Protein AF-A0A4V0XKG5-F1 (afdb_monomer_lite)

Secondary structure (DSSP, 8-state):
----HHHHHT--HHHHHHHHHHHHHHHHHHHHHHHHHHHHHHHHTT----HHHHHHHHHTT--HHHHHHHHHHHHTTT----HHHHHHHHHTT--HHHHHHHHHHHHHTT----HHHHHHHHHTT--HHHHHHHHHHHHHTTTSS--HHHHHHHHS--

Sequence (158 aa):
MSVNVMTLAQINPVEIFAYPIVAWFLLTAGFVAMVGPAWLAARKYNLPVGVSSIVGMRLRKVDAKKVIETTGQLAAMEVPSTVREIETFALAGGNLRALVEGMTEARNRKISLQLADAVTLALAGRDIATEVRAFAQRNAGKATRMSVGDVLERSESV

pLDDT: mean 83.56, std 12.37, range [50.81, 95.75]

Radius of gyration: 27.94 Å; chains: 1; bounding box: 57×23×102 Å

Structure (mmCIF, N/CA/C/O backbone):
data_AF-A0A4V0XKG5-F1
#
_entry.id   AF-A0A4V0XKG5-F1
#
loop_
_atom_site.group_PDB
_atom_site.id
_atom_site.type_symbol
_atom_site.label_atom_id
_atom_site.label_alt_id
_atom_site.label_comp_id
_atom_site.label_asym_id
_atom_site.label_entity_id
_atom_site.label_seq_id
_atom_site.pdbx_PDB_ins_code
_atom_site.Cartn_x
_atom_site.Cartn_y
_atom_site.Cartn_z
_atom_site.occupancy
_atom_site.B_iso_or_equiv
_atom_site.auth_seq_id
_atom_site.auth_comp_id
_atom_site.auth_asym_id
_atom_site.auth_atom_id
_atom_site.pdbx_PDB_model_num
ATOM 1 N N . MET A 1 1 ? 3.236 4.200 -49.323 1.00 51.34 1 MET A N 1
ATOM 2 C CA . MET A 1 1 ? 4.336 5.164 -49.108 1.00 5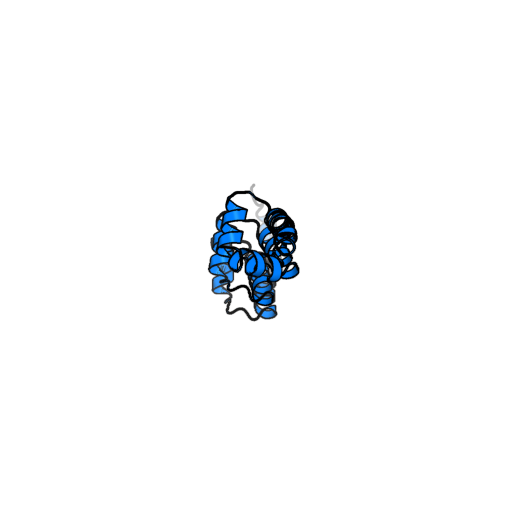1.34 1 MET A CA 1
ATOM 3 C C . MET A 1 1 ? 5.584 4.603 -49.771 1.00 51.34 1 MET A C 1
ATOM 5 O O . MET A 1 1 ? 6.203 3.709 -49.213 1.00 51.34 1 MET A O 1
ATOM 9 N N . SER A 1 2 ? 5.897 5.035 -50.992 1.00 51.69 2 SER A N 1
ATOM 10 C CA . SER A 1 2 ? 7.152 4.687 -51.662 1.00 51.69 2 SER A CA 1
ATOM 11 C C . SER A 1 2 ? 8.278 5.487 -51.013 1.00 51.69 2 SER A C 1
ATOM 13 O O . SER A 1 2 ? 8.344 6.704 -51.172 1.00 51.69 2 SER A O 1
ATOM 15 N N . VAL A 1 3 ? 9.123 4.824 -50.226 1.00 67.94 3 VAL A N 1
ATOM 16 C CA . VAL A 1 3 ? 10.362 5.430 -49.725 1.00 67.94 3 VAL A CA 1
ATOM 17 C C . VAL A 1 3 ? 11.245 5.680 -50.947 1.00 67.94 3 VAL A C 1
ATOM 19 O O . VAL A 1 3 ? 11.602 4.736 -51.651 1.00 67.94 3 VAL A O 1
ATOM 22 N N . ASN A 1 4 ? 11.521 6.945 -51.267 1.00 64.69 4 ASN A N 1
ATOM 23 C CA . ASN A 1 4 ? 12.359 7.290 -52.412 1.00 64.69 4 ASN A CA 1
ATOM 24 C C . ASN A 1 4 ? 13.774 6.745 -52.170 1.00 64.69 4 ASN A C 1
ATOM 26 O O . ASN A 1 4 ? 14.361 6.954 -51.115 1.00 64.69 4 ASN A O 1
ATOM 30 N N . VAL A 1 5 ? 14.366 6.076 -53.157 1.00 63.22 5 VAL A N 1
ATOM 31 C CA . VAL A 1 5 ? 15.733 5.527 -53.050 1.00 63.22 5 VAL A CA 1
ATOM 32 C C . VAL A 1 5 ? 16.794 6.594 -52.726 1.00 63.22 5 VAL A C 1
ATOM 34 O O . VAL A 1 5 ? 17.793 6.289 -52.083 1.00 63.22 5 VAL A O 1
ATOM 37 N N . MET A 1 6 ? 16.540 7.865 -53.059 1.00 57.66 6 MET A N 1
ATOM 38 C CA . MET A 1 6 ? 17.374 9.002 -52.641 1.00 57.66 6 MET A CA 1
ATOM 39 C C . MET A 1 6 ? 17.383 9.241 -51.122 1.00 57.66 6 MET A C 1
ATOM 41 O O . MET A 1 6 ? 18.399 9.681 -50.597 1.00 57.66 6 MET A O 1
ATOM 45 N N . THR A 1 7 ? 16.306 8.919 -50.392 1.00 63.00 7 THR A N 1
ATOM 46 C CA . THR A 1 7 ? 16.271 9.072 -48.924 1.00 63.00 7 THR A CA 1
ATOM 47 C C . THR A 1 7 ? 17.115 8.013 -48.218 1.00 63.00 7 THR A C 1
ATOM 49 O O . THR A 1 7 ? 17.632 8.287 -47.144 1.00 63.00 7 THR A O 1
ATOM 52 N N . LEU A 1 8 ? 17.309 6.837 -48.829 1.00 56.84 8 LEU A N 1
ATOM 53 C CA . LEU A 1 8 ? 18.201 5.791 -48.311 1.00 56.84 8 LEU A CA 1
ATOM 54 C C . LEU A 1 8 ? 19.684 6.131 -48.536 1.00 56.84 8 LEU A C 1
ATOM 56 O O . LEU A 1 8 ? 20.520 5.788 -47.706 1.00 56.84 8 LEU A O 1
ATOM 60 N N . ALA A 1 9 ? 20.007 6.840 -49.623 1.00 61.69 9 ALA A N 1
ATOM 61 C CA . ALA A 1 9 ? 21.375 7.248 -49.957 1.00 61.69 9 ALA A CA 1
ATOM 62 C C . ALA A 1 9 ? 21.915 8.401 -49.086 1.00 61.69 9 ALA A C 1
ATOM 64 O O . ALA A 1 9 ? 23.119 8.636 -49.062 1.00 61.69 9 ALA A O 1
ATOM 65 N N . GLN A 1 10 ? 21.035 9.114 -48.375 1.00 67.19 10 GLN A N 1
ATOM 66 C CA . GLN A 1 10 ? 21.383 10.266 -47.537 1.00 67.19 10 GLN A CA 1
ATOM 67 C C . GLN A 1 10 ? 21.391 9.948 -46.028 1.00 67.19 10 GLN A C 1
ATOM 69 O O . GLN A 1 10 ? 21.552 10.852 -45.209 1.00 67.19 10 GLN A O 1
ATOM 74 N N . ILE A 1 11 ? 21.200 8.678 -45.644 1.00 69.81 11 ILE A N 1
ATOM 75 C CA . ILE A 1 11 ? 21.261 8.251 -44.241 1.00 69.81 11 ILE A CA 1
ATOM 76 C C . ILE A 1 11 ? 22.728 8.238 -43.815 1.00 69.81 11 ILE A C 1
ATOM 78 O O . ILE A 1 11 ? 23.510 7.393 -44.251 1.00 69.81 11 ILE A O 1
ATOM 82 N N . ASN A 1 12 ? 23.106 9.181 -42.951 1.00 74.56 12 ASN A N 1
ATOM 83 C CA . ASN A 1 12 ? 24.443 9.210 -42.372 1.00 74.56 12 ASN A CA 1
ATOM 84 C C . ASN A 1 12 ? 24.705 7.894 -41.614 1.00 74.56 12 ASN A C 1
ATOM 86 O O . ASN A 1 12 ? 23.828 7.443 -40.874 1.00 74.56 12 ASN A O 1
ATOM 90 N N . PRO A 1 13 ? 25.910 7.299 -41.707 1.00 77.19 13 PRO A N 1
ATOM 91 C CA . PRO A 1 13 ? 26.228 6.049 -41.011 1.00 77.19 13 PRO A CA 1
ATOM 92 C C . PRO A 1 13 ? 26.026 6.146 -39.490 1.00 77.19 13 PRO A C 1
ATOM 94 O O . PRO A 1 13 ? 25.740 5.144 -38.845 1.00 77.19 13 PRO A O 1
ATOM 97 N N . VAL A 1 14 ? 26.097 7.355 -38.923 1.00 76.44 14 VAL A N 1
ATOM 98 C CA . VAL A 1 14 ? 25.809 7.635 -37.507 1.00 76.44 14 VAL A CA 1
ATOM 99 C C . VAL A 1 14 ? 24.343 7.371 -37.140 1.00 76.44 14 VAL A C 1
ATOM 101 O O . VAL A 1 14 ? 24.091 6.820 -36.074 1.00 76.44 14 VAL A O 1
ATOM 104 N N . GLU A 1 15 ? 23.379 7.688 -38.009 1.00 77.12 15 GLU A N 1
ATOM 105 C CA . GLU A 1 15 ? 21.940 7.523 -37.729 1.00 77.12 15 GLU A CA 1
ATOM 106 C C . GLU A 1 15 ? 21.557 6.044 -37.573 1.00 77.12 15 GLU A C 1
ATOM 108 O O . GLU A 1 15 ? 20.750 5.683 -36.717 1.00 77.12 15 GLU A O 1
ATOM 113 N N . ILE A 1 16 ? 22.209 5.163 -38.342 1.00 79.62 16 ILE A N 1
ATOM 114 C CA . ILE A 1 16 ? 21.995 3.708 -38.296 1.00 79.62 16 ILE A CA 1
ATOM 115 C C . ILE A 1 16 ? 22.338 3.145 -36.909 1.00 79.62 16 ILE A C 1
ATOM 117 O O . ILE A 1 16 ? 21.654 2.243 -36.428 1.00 79.62 16 ILE A O 1
ATOM 121 N N . PHE A 1 17 ? 23.359 3.695 -36.243 1.00 83.69 17 PHE A N 1
ATOM 122 C CA . PHE A 1 17 ? 23.740 3.299 -34.885 1.00 83.69 17 PHE A CA 1
ATOM 123 C C . PHE A 1 17 ? 23.024 4.120 -33.804 1.00 83.69 17 PHE A C 1
ATOM 125 O O . PHE A 1 17 ? 22.718 3.587 -32.739 1.00 83.69 17 PHE A O 1
ATOM 132 N N . ALA A 1 18 ? 22.707 5.390 -34.062 1.00 87.00 18 ALA A N 1
ATOM 133 C CA . ALA A 1 18 ? 22.079 6.274 -33.085 1.00 87.00 18 ALA A CA 1
ATOM 134 C C . ALA A 1 18 ? 20.650 5.835 -32.729 1.00 87.00 18 ALA A C 1
ATOM 136 O O . ALA A 1 18 ? 20.328 5.722 -31.546 1.00 87.00 18 ALA A O 1
ATOM 137 N N . TYR A 1 19 ? 19.804 5.518 -33.715 1.00 87.75 19 TYR A N 1
ATOM 138 C CA . TYR A 1 19 ? 18.420 5.101 -33.458 1.00 87.75 19 TYR A CA 1
ATOM 139 C C . TYR A 1 19 ? 18.277 3.855 -32.566 1.00 87.75 19 TYR A C 1
ATOM 141 O O . TYR A 1 19 ? 17.507 3.923 -31.604 1.00 87.75 19 TYR A O 1
ATOM 149 N N . PRO A 1 20 ? 18.985 2.731 -32.799 1.00 90.12 20 PRO A N 1
ATOM 150 C CA . PRO A 1 20 ? 18.875 1.566 -31.924 1.00 90.12 20 PRO A CA 1
ATOM 151 C C . PRO A 1 20 ? 19.437 1.833 -30.524 1.00 90.12 20 PRO A C 1
ATOM 153 O O . PRO A 1 20 ? 18.871 1.337 -29.552 1.00 90.12 20 PRO A O 1
ATOM 156 N N . ILE A 1 21 ? 20.491 2.647 -30.392 1.00 92.75 21 ILE A N 1
ATOM 157 C CA . ILE A 1 21 ? 21.041 3.039 -29.084 1.00 92.75 21 ILE A CA 1
ATOM 158 C C . ILE A 1 21 ? 20.020 3.870 -28.300 1.00 92.75 21 ILE A C 1
ATOM 160 O O . ILE A 1 21 ? 19.765 3.590 -27.129 1.00 92.75 21 ILE A O 1
ATOM 164 N N . VAL A 1 22 ? 19.393 4.854 -28.947 1.00 92.25 22 VAL A N 1
ATOM 165 C CA . VAL A 1 22 ? 18.347 5.681 -28.329 1.00 92.25 22 VAL A CA 1
ATOM 166 C C . VAL A 1 22 ? 17.126 4.832 -27.975 1.00 92.25 22 VAL A C 1
ATOM 168 O O . VAL A 1 22 ? 16.613 4.942 -26.864 1.00 92.25 22 VAL A O 1
ATOM 171 N N . ALA A 1 23 ? 16.685 3.938 -28.864 1.00 90.19 23 ALA A N 1
ATOM 172 C CA . ALA A 1 23 ? 15.578 3.026 -28.586 1.00 90.19 23 ALA A CA 1
ATOM 173 C C . ALA A 1 23 ? 15.885 2.106 -27.393 1.00 90.19 23 ALA A C 1
ATOM 175 O O . ALA A 1 23 ? 15.051 1.949 -26.502 1.00 90.19 23 ALA A O 1
ATOM 176 N N . TRP A 1 24 ? 17.095 1.548 -27.324 1.00 93.81 24 TRP A N 1
ATOM 177 C CA . TRP A 1 24 ? 17.541 0.729 -26.199 1.00 93.81 24 TRP A CA 1
ATOM 178 C C . TRP A 1 24 ? 17.585 1.525 -24.887 1.00 93.81 24 TRP A C 1
ATOM 180 O O . TRP A 1 24 ? 17.100 1.055 -23.855 1.00 93.81 24 TRP A O 1
ATOM 190 N N . PHE A 1 25 ? 18.091 2.758 -24.922 1.00 94.12 25 PHE A N 1
ATOM 191 C CA . PHE A 1 25 ? 18.099 3.645 -23.761 1.00 94.12 25 PHE A CA 1
ATOM 192 C C . PHE A 1 25 ? 16.677 3.985 -23.286 1.00 94.12 25 PHE A C 1
ATOM 194 O O . PHE A 1 25 ? 16.390 3.924 -22.094 1.00 94.12 25 PHE A O 1
ATOM 201 N N . LEU A 1 26 ? 15.750 4.270 -24.203 1.00 90.62 26 LEU A N 1
ATOM 202 C CA . LEU A 1 26 ? 14.350 4.535 -23.861 1.00 90.62 26 LEU A CA 1
ATOM 203 C C . LEU A 1 26 ? 13.652 3.304 -23.267 1.00 90.62 26 LEU A C 1
ATOM 205 O O . LEU A 1 26 ? 12.919 3.428 -22.285 1.00 90.62 26 LEU A O 1
ATOM 209 N N . LEU A 1 27 ? 13.903 2.112 -23.816 1.00 89.00 27 LEU A N 1
ATOM 210 C CA . LEU A 1 27 ? 13.354 0.859 -23.292 1.00 89.00 27 LEU A CA 1
ATOM 211 C C . LEU A 1 27 ? 13.872 0.559 -21.881 1.00 89.00 27 LEU A C 1
ATOM 213 O O . LEU A 1 27 ? 13.089 0.232 -20.986 1.00 89.00 27 LEU A O 1
ATOM 217 N N . THR A 1 28 ? 15.179 0.704 -21.661 1.00 87.06 28 THR A N 1
ATOM 218 C CA . THR A 1 28 ? 15.795 0.490 -20.344 1.00 87.06 28 THR A CA 1
ATOM 219 C C . THR A 1 28 ? 15.341 1.537 -19.329 1.00 87.06 28 THR A C 1
ATOM 221 O O . THR A 1 28 ? 14.968 1.172 -18.215 1.00 87.06 28 THR A O 1
ATOM 224 N N . ALA A 1 29 ? 15.267 2.814 -19.710 1.00 86.88 29 ALA A N 1
ATOM 225 C CA . ALA A 1 29 ? 14.735 3.876 -18.859 1.00 86.88 29 ALA A CA 1
ATOM 226 C C . ALA A 1 29 ? 13.269 3.619 -18.471 1.00 86.88 29 ALA A C 1
ATOM 228 O O . ALA A 1 29 ? 12.912 3.749 -17.299 1.00 86.88 29 ALA A O 1
ATOM 229 N N . GLY A 1 30 ? 12.433 3.180 -19.419 1.00 84.75 30 GLY A N 1
ATOM 230 C CA . GLY A 1 30 ? 11.048 2.784 -19.155 1.00 84.75 30 GLY A CA 1
ATOM 231 C C . GLY A 1 30 ? 10.949 1.614 -18.174 1.00 84.75 30 GLY A C 1
ATOM 232 O O . GLY A 1 30 ? 10.165 1.659 -17.224 1.00 84.75 30 GLY A O 1
ATOM 233 N N . PHE A 1 31 ? 11.796 0.595 -18.338 1.00 83.50 31 PHE A N 1
ATOM 234 C CA . PHE A 1 31 ? 11.863 -0.542 -17.421 1.00 83.50 31 PHE A CA 1
ATOM 235 C C . PHE A 1 31 ? 12.298 -0.131 -16.003 1.00 83.50 31 PHE A C 1
ATOM 237 O O . PHE A 1 31 ? 11.676 -0.530 -15.014 1.00 83.50 31 PHE A O 1
ATOM 244 N N . VAL A 1 32 ? 13.323 0.717 -15.881 1.00 83.56 32 VAL A N 1
ATOM 245 C CA . VAL A 1 32 ? 13.801 1.226 -14.585 1.00 83.56 32 VAL A CA 1
ATOM 246 C C . VAL A 1 32 ? 12.743 2.100 -13.913 1.00 83.56 32 VAL A C 1
ATOM 248 O O . VAL A 1 32 ? 12.476 1.919 -12.726 1.00 83.56 32 VAL A O 1
ATOM 251 N N . ALA A 1 33 ? 12.082 2.993 -14.653 1.00 79.44 33 ALA A N 1
ATOM 252 C CA . ALA A 1 33 ? 10.984 3.805 -14.126 1.00 79.44 33 ALA A CA 1
ATOM 253 C C . ALA A 1 33 ? 9.804 2.941 -13.639 1.00 79.44 33 ALA A C 1
ATOM 255 O O . ALA A 1 33 ? 9.115 3.296 -12.683 1.00 79.44 33 ALA A O 1
ATOM 256 N N . MET A 1 34 ? 9.594 1.777 -14.258 1.00 76.25 34 MET A N 1
ATOM 257 C CA . MET A 1 34 ? 8.550 0.827 -13.886 1.00 76.25 34 MET A CA 1
ATOM 258 C C . MET A 1 34 ? 8.882 0.061 -12.592 1.00 76.25 34 MET A C 1
ATOM 260 O O . MET A 1 34 ? 8.017 -0.097 -11.729 1.00 76.25 34 MET A O 1
ATOM 264 N N . VAL A 1 35 ? 10.109 -0.430 -12.426 1.00 82.81 35 VAL A N 1
ATOM 265 C CA . VAL A 1 35 ? 10.477 -1.300 -11.287 1.00 82.81 35 VAL A CA 1
ATOM 266 C C . VAL A 1 35 ? 11.056 -0.513 -10.107 1.00 82.81 35 VAL A C 1
ATOM 268 O O . VAL A 1 35 ? 10.798 -0.851 -8.948 1.00 82.81 35 VAL A O 1
ATOM 271 N N . GLY A 1 36 ? 11.798 0.558 -10.385 1.00 84.06 36 GLY A N 1
ATOM 272 C CA . GLY A 1 36 ? 12.566 1.331 -9.408 1.00 84.06 36 GLY A CA 1
ATOM 273 C C . GLY A 1 36 ? 11.755 1.822 -8.204 1.00 84.06 36 GLY A C 1
ATOM 274 O O . GLY A 1 36 ? 12.162 1.551 -7.073 1.00 84.06 36 GLY A O 1
ATOM 275 N N . PRO A 1 37 ? 10.589 2.475 -8.388 1.00 85.75 37 PRO A N 1
ATOM 276 C CA . PRO A 1 37 ? 9.805 2.997 -7.267 1.00 85.75 37 PRO A CA 1
ATOM 277 C C . PRO A 1 37 ? 9.302 1.908 -6.310 1.00 85.75 37 PRO A C 1
ATOM 279 O O . PRO A 1 37 ? 9.341 2.090 -5.094 1.00 85.75 37 PRO A O 1
ATOM 282 N N . ALA A 1 38 ? 8.849 0.772 -6.849 1.00 84.38 38 ALA A N 1
ATOM 283 C CA . ALA A 1 38 ? 8.348 -0.350 -6.055 1.00 84.38 38 ALA A CA 1
ATOM 284 C C . ALA A 1 38 ? 9.482 -1.049 -5.290 1.00 84.38 38 ALA A C 1
ATOM 286 O O . ALA A 1 38 ? 9.333 -1.376 -4.114 1.00 84.38 38 ALA A O 1
ATOM 287 N N . TRP A 1 39 ? 10.641 -1.218 -5.931 1.00 86.31 39 TRP A N 1
ATOM 288 C CA . TRP A 1 39 ? 11.822 -1.798 -5.293 1.00 86.31 39 TRP A CA 1
ATOM 289 C C . TRP A 1 39 ? 12.365 -0.904 -4.172 1.00 86.31 39 TRP A C 1
ATOM 291 O O . TRP A 1 39 ? 12.679 -1.386 -3.083 1.00 86.31 39 TRP A O 1
ATOM 301 N N . LEU A 1 40 ? 12.392 0.414 -4.393 1.00 86.44 40 LEU A N 1
ATOM 302 C CA . LEU A 1 40 ? 12.795 1.370 -3.367 1.00 86.44 40 LEU A CA 1
ATOM 303 C C . LEU A 1 40 ? 11.835 1.349 -2.168 1.00 86.44 40 LEU A C 1
ATOM 305 O O . LEU A 1 40 ? 12.289 1.392 -1.027 1.00 86.44 40 LEU A O 1
ATOM 309 N N . ALA A 1 41 ? 10.524 1.241 -2.405 1.00 86.69 41 ALA A N 1
ATOM 310 C CA . ALA A 1 41 ? 9.542 1.076 -1.334 1.00 86.69 41 ALA A CA 1
ATOM 311 C C . ALA A 1 41 ? 9.789 -0.212 -0.529 1.00 86.69 41 ALA A C 1
ATOM 313 O O . ALA A 1 41 ? 9.824 -0.160 0.699 1.00 86.69 41 ALA A O 1
ATOM 314 N N . ALA A 1 42 ? 10.056 -1.341 -1.194 1.00 87.62 42 ALA A N 1
ATOM 315 C CA . ALA A 1 42 ? 10.350 -2.606 -0.512 1.00 87.62 42 ALA A CA 1
ATOM 316 C C . ALA A 1 42 ? 11.587 -2.493 0.383 1.00 87.62 42 ALA A C 1
ATOM 318 O O . ALA A 1 42 ? 11.591 -2.988 1.511 1.00 87.62 42 ALA A O 1
ATOM 319 N N . ARG A 1 43 ? 12.616 -1.782 -0.095 1.00 88.56 43 ARG A N 1
ATOM 320 C CA . ARG A 1 43 ? 13.844 -1.553 0.665 1.00 88.56 43 ARG A CA 1
ATOM 321 C C . ARG A 1 43 ? 13.618 -0.683 1.900 1.00 88.56 43 ARG A C 1
ATOM 323 O O . ARG A 1 43 ? 14.194 -0.984 2.939 1.00 88.56 43 ARG A O 1
ATOM 330 N N . LYS A 1 44 ? 12.774 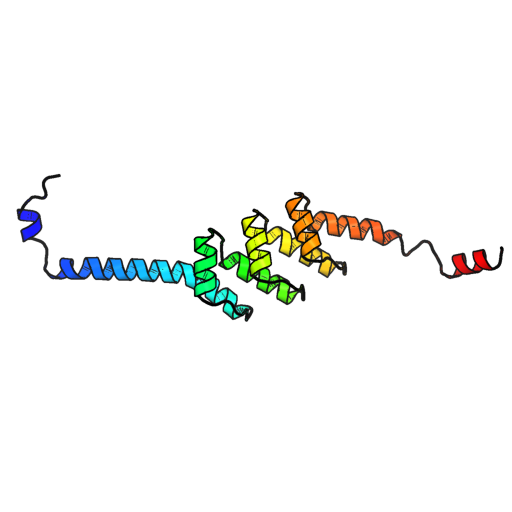0.353 1.811 1.00 88.69 44 LYS A N 1
ATOM 331 C CA . LYS A 1 44 ? 12.448 1.246 2.943 1.00 88.69 44 LYS A CA 1
ATOM 332 C C . LYS A 1 44 ? 11.827 0.503 4.121 1.00 88.69 44 LYS A C 1
ATOM 334 O O . LYS A 1 44 ? 12.170 0.774 5.263 1.00 88.69 44 LYS A O 1
ATOM 339 N N . TYR A 1 45 ? 10.925 -0.424 3.832 1.00 86.12 45 TYR A N 1
ATOM 340 C CA . TYR A 1 45 ? 10.196 -1.188 4.842 1.00 86.12 45 TYR A CA 1
ATOM 341 C C . TYR A 1 45 ? 10.828 -2.564 5.121 1.00 86.12 45 TYR A C 1
ATOM 343 O O . TYR A 1 45 ? 10.234 -3.384 5.813 1.00 86.12 45 TYR A O 1
ATOM 351 N N . ASN A 1 46 ? 12.020 -2.824 4.568 1.00 86.81 46 ASN A N 1
ATOM 352 C CA . ASN A 1 46 ? 12.767 -4.075 4.704 1.00 86.81 46 ASN A CA 1
ATOM 353 C C . ASN A 1 46 ? 11.928 -5.345 4.439 1.00 86.81 46 ASN A C 1
ATOM 355 O O . ASN A 1 46 ? 12.105 -6.362 5.109 1.00 86.81 46 ASN A O 1
ATOM 359 N N . LEU A 1 47 ? 11.005 -5.301 3.466 1.00 85.88 47 LEU A N 1
ATOM 360 C CA . LEU A 1 47 ? 10.221 -6.486 3.113 1.00 85.88 47 LEU A CA 1
ATOM 361 C C . LEU A 1 47 ? 11.048 -7.437 2.235 1.00 85.88 47 LEU A C 1
ATOM 363 O O . LEU A 1 47 ? 11.775 -6.974 1.350 1.00 85.88 47 LEU A O 1
ATOM 367 N N . PRO A 1 48 ? 10.878 -8.764 2.386 1.00 82.38 48 PRO A N 1
ATOM 368 C CA . PRO A 1 48 ? 11.544 -9.773 1.564 1.00 82.38 48 PRO A CA 1
ATOM 369 C C . PRO A 1 48 ? 10.898 -9.887 0.167 1.00 82.38 48 PRO A C 1
ATOM 371 O O . PRO A 1 48 ? 10.425 -10.948 -0.235 1.00 82.38 48 PRO A O 1
ATOM 374 N N . VAL A 1 49 ? 10.833 -8.783 -0.583 1.00 84.62 49 VAL A N 1
ATOM 375 C CA . VAL A 1 49 ? 10.233 -8.734 -1.926 1.00 84.62 49 VAL A CA 1
ATOM 376 C C . VAL A 1 49 ? 11.333 -8.597 -2.970 1.00 84.62 49 VAL A C 1
ATOM 378 O O . VAL A 1 49 ? 12.003 -7.570 -3.064 1.00 84.62 49 VAL A O 1
ATOM 381 N N . GLY A 1 50 ? 11.517 -9.648 -3.767 1.00 83.88 50 GLY A N 1
ATOM 382 C CA . GLY A 1 50 ? 12.446 -9.641 -4.893 1.00 83.88 50 GLY A CA 1
ATOM 383 C C . GLY A 1 50 ? 11.898 -8.888 -6.107 1.00 83.88 50 GLY A C 1
ATOM 384 O O . GLY A 1 50 ? 10.693 -8.669 -6.248 1.00 83.88 50 GLY A O 1
ATOM 385 N N . VAL A 1 51 ? 12.793 -8.553 -7.039 1.00 82.88 51 VAL A N 1
ATOM 386 C CA . VAL A 1 51 ? 12.427 -7.950 -8.334 1.00 82.88 51 VAL A CA 1
ATOM 387 C C . VAL A 1 51 ? 11.462 -8.854 -9.115 1.00 82.88 51 VAL A C 1
ATOM 389 O O . VAL A 1 51 ? 10.516 -8.361 -9.725 1.00 82.88 51 VAL A O 1
ATOM 392 N N . SER A 1 52 ? 11.636 -10.176 -9.031 1.00 84.50 52 SER A N 1
ATOM 393 C CA . SER A 1 52 ? 10.740 -11.168 -9.641 1.00 84.50 52 SER A CA 1
ATOM 394 C C . SER A 1 52 ? 9.295 -11.049 -9.146 1.00 84.50 52 SER A C 1
ATOM 396 O O . SER A 1 52 ? 8.369 -11.100 -9.953 1.00 84.50 52 SER A O 1
ATOM 398 N N . SER A 1 53 ? 9.087 -10.814 -7.848 1.00 85.62 53 SER A N 1
ATOM 399 C CA . SER A 1 53 ? 7.753 -10.611 -7.274 1.00 85.62 53 SER A CA 1
ATO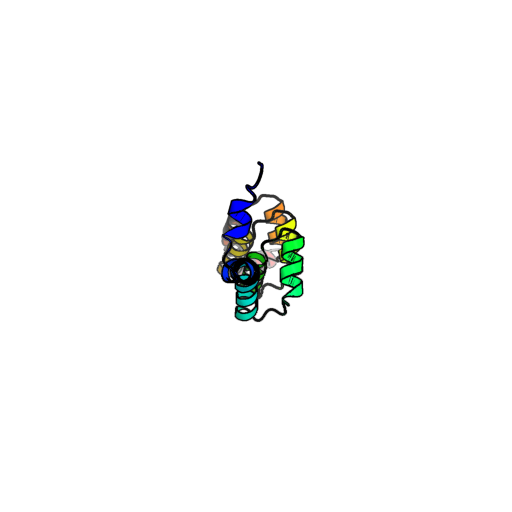M 400 C C . SER A 1 53 ? 7.108 -9.320 -7.780 1.00 85.62 53 SER A C 1
ATOM 402 O O . SER A 1 53 ? 5.927 -9.325 -8.108 1.00 85.62 53 SER A O 1
ATOM 404 N N . ILE A 1 54 ? 7.875 -8.230 -7.908 1.00 86.12 54 ILE A N 1
ATOM 405 C CA . ILE A 1 54 ? 7.382 -6.950 -8.451 1.00 86.12 54 ILE A CA 1
ATOM 406 C C . ILE A 1 54 ? 6.925 -7.126 -9.902 1.00 86.12 54 ILE A C 1
ATOM 408 O O . ILE A 1 54 ? 5.841 -6.674 -10.272 1.00 86.12 54 ILE A O 1
ATOM 412 N N . VAL A 1 55 ? 7.725 -7.814 -10.720 1.00 84.88 55 VAL A N 1
ATOM 413 C CA . VAL A 1 55 ? 7.353 -8.134 -12.105 1.00 84.88 55 VAL A CA 1
ATOM 414 C C . VAL A 1 55 ? 6.100 -9.019 -12.131 1.00 84.88 55 VAL A C 1
ATOM 416 O O . VAL A 1 55 ? 5.169 -8.733 -12.884 1.00 84.88 55 VAL A O 1
ATOM 419 N N . GLY A 1 56 ? 6.023 -10.026 -11.256 1.00 86.44 56 GLY A N 1
ATOM 420 C CA . GLY A 1 56 ? 4.856 -10.902 -11.110 1.00 86.44 56 GLY A CA 1
ATOM 421 C C . GLY A 1 56 ? 3.563 -10.158 -10.758 1.00 86.44 56 GLY A C 1
ATOM 422 O O . GLY A 1 56 ? 2.530 -10.404 -11.380 1.00 86.44 56 GLY A O 1
ATOM 423 N N . MET A 1 57 ? 3.619 -9.196 -9.834 1.00 89.12 57 MET A N 1
ATOM 424 C CA . MET A 1 57 ? 2.468 -8.357 -9.468 1.00 89.12 57 MET A CA 1
ATOM 425 C C . MET A 1 57 ? 1.968 -7.530 -10.660 1.00 89.12 57 MET A C 1
ATOM 427 O O . MET A 1 57 ? 0.762 -7.407 -10.880 1.00 89.12 57 MET A O 1
ATOM 431 N N . ARG A 1 58 ? 2.881 -7.001 -11.486 1.00 82.38 58 ARG A N 1
ATOM 432 C CA . ARG A 1 58 ? 2.500 -6.193 -12.657 1.00 82.38 58 ARG A CA 1
ATOM 433 C C . ARG A 1 58 ? 1.926 -7.036 -13.793 1.00 82.38 58 ARG A C 1
ATOM 435 O O . ARG A 1 58 ? 0.987 -6.582 -14.442 1.00 82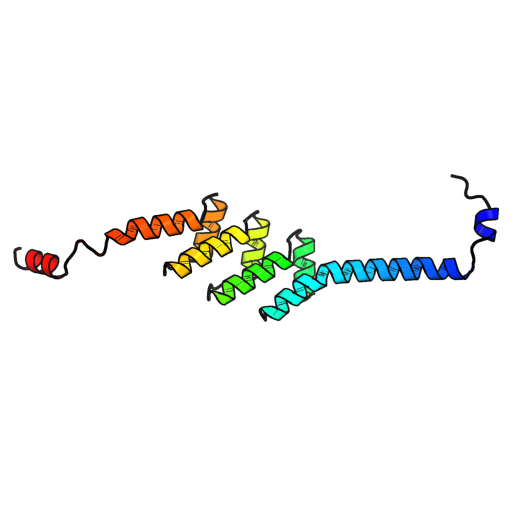.38 58 ARG A O 1
ATOM 442 N N . LEU A 1 59 ? 2.406 -8.268 -13.991 1.00 85.75 59 LEU A N 1
ATOM 443 C CA . LEU A 1 59 ? 1.785 -9.225 -14.921 1.00 85.75 59 LEU A CA 1
ATOM 444 C C . LEU A 1 59 ? 0.333 -9.541 -14.531 1.00 85.75 59 LEU A C 1
ATOM 446 O O . LEU A 1 59 ? -0.522 -9.698 -15.399 1.00 85.75 59 LEU A O 1
ATOM 450 N N . ARG A 1 60 ? 0.032 -9.549 -13.229 1.00 86.94 60 ARG A N 1
ATOM 451 C CA . ARG A 1 60 ? -1.328 -9.698 -12.686 1.00 86.94 60 ARG A CA 1
ATOM 452 C C . ARG A 1 60 ? -2.145 -8.397 -12.689 1.00 86.94 60 ARG A C 1
ATOM 454 O O . ARG A 1 60 ? -3.237 -8.372 -12.137 1.00 86.94 60 ARG A O 1
ATOM 461 N N . LYS A 1 61 ? -1.646 -7.325 -13.318 1.00 85.50 61 LYS A N 1
ATOM 462 C CA . LYS A 1 61 ? -2.258 -5.981 -13.363 1.00 85.50 61 LYS A CA 1
ATOM 463 C C . LYS A 1 61 ? -2.458 -5.323 -11.988 1.00 85.50 61 LYS A C 1
ATOM 465 O O . LYS A 1 61 ? -3.337 -4.479 -11.834 1.00 85.50 61 LYS A O 1
ATOM 470 N N . VAL A 1 62 ? -1.613 -5.645 -11.009 1.00 88.81 62 VAL A N 1
ATOM 471 C CA . VAL A 1 62 ? -1.610 -4.998 -9.688 1.00 88.81 62 VAL A CA 1
ATOM 472 C C . VAL A 1 62 ? -0.528 -3.924 -9.625 1.00 88.81 62 VAL A C 1
ATOM 474 O O . VAL A 1 62 ? 0.586 -4.097 -10.127 1.00 88.81 62 VAL A O 1
ATOM 477 N N . ASP A 1 63 ? -0.838 -2.805 -8.974 1.00 89.38 63 ASP A N 1
ATOM 478 C CA . ASP A 1 63 ? 0.145 -1.766 -8.675 1.00 89.38 63 ASP A CA 1
ATOM 479 C C . ASP A 1 63 ? 1.058 -2.214 -7.521 1.00 89.38 63 ASP A C 1
ATOM 481 O O . ASP A 1 63 ? 0.757 -2.017 -6.340 1.00 89.38 63 ASP A O 1
ATOM 485 N N . ALA A 1 64 ? 2.184 -2.837 -7.882 1.00 89.75 64 ALA A N 1
ATOM 486 C CA . ALA A 1 64 ? 3.166 -3.372 -6.940 1.00 89.75 64 ALA A CA 1
ATOM 487 C C . ALA A 1 64 ? 3.643 -2.330 -5.918 1.00 89.75 64 ALA A C 1
ATOM 489 O O . ALA A 1 64 ? 3.864 -2.664 -4.756 1.00 89.75 64 ALA A O 1
ATOM 490 N N . LYS A 1 65 ? 3.773 -1.060 -6.329 1.00 90.38 65 LYS A N 1
ATOM 491 C CA . LYS A 1 65 ? 4.214 0.014 -5.435 1.00 90.38 65 LYS A CA 1
ATOM 492 C C . LYS A 1 65 ? 3.221 0.188 -4.286 1.00 90.38 65 LYS A C 1
ATOM 494 O O . LYS A 1 65 ? 3.633 0.184 -3.131 1.00 90.38 65 LYS A O 1
ATOM 499 N N . LYS A 1 66 ? 1.925 0.282 -4.603 1.00 92.62 66 LYS A N 1
ATOM 500 C CA . LYS A 1 66 ? 0.870 0.466 -3.595 1.00 92.62 66 LYS A CA 1
ATOM 501 C C . LYS A 1 66 ? 0.774 -0.722 -2.648 1.00 92.62 66 LYS A C 1
ATOM 503 O O . LYS A 1 66 ? 0.676 -0.514 -1.448 1.00 92.62 66 LYS A O 1
ATOM 508 N N . VAL A 1 67 ? 0.844 -1.949 -3.169 1.00 93.62 67 VAL A N 1
ATOM 509 C CA . VAL A 1 67 ? 0.816 -3.162 -2.334 1.00 93.62 67 VAL A CA 1
ATOM 510 C C . VAL A 1 67 ? 1.959 -3.140 -1.324 1.00 93.62 67 VAL A C 1
ATOM 512 O O . VAL A 1 67 ? 1.719 -3.286 -0.132 1.00 93.62 67 VAL A O 1
ATOM 515 N N . ILE A 1 68 ? 3.187 -2.889 -1.786 1.00 92.75 68 ILE A N 1
ATOM 516 C CA . ILE A 1 68 ? 4.379 -2.864 -0.931 1.00 92.75 68 ILE A CA 1
ATOM 517 C C . ILE A 1 68 ? 4.299 -1.739 0.108 1.00 92.75 68 ILE A C 1
ATOM 519 O O . ILE A 1 68 ? 4.597 -1.973 1.278 1.00 92.75 68 ILE A O 1
ATOM 523 N N . GLU A 1 69 ? 3.882 -0.533 -0.294 1.00 93.94 69 GLU A N 1
ATOM 524 C CA . GLU A 1 69 ? 3.695 0.597 0.624 1.00 93.94 69 GLU A CA 1
ATOM 525 C C . GLU A 1 69 ? 2.637 0.286 1.690 1.00 93.94 69 GLU A C 1
ATOM 527 O O . GLU A 1 69 ? 2.876 0.526 2.872 1.00 93.94 69 GLU A O 1
ATOM 532 N N . THR A 1 70 ? 1.502 -0.301 1.302 1.00 95.19 70 THR A N 1
ATOM 533 C CA . THR A 1 70 ? 0.449 -0.708 2.238 1.00 95.19 70 THR A CA 1
ATOM 534 C C . THR A 1 70 ? 0.925 -1.800 3.188 1.00 95.19 70 THR A C 1
ATOM 536 O O . THR A 1 70 ? 0.726 -1.663 4.392 1.00 95.19 70 THR A O 1
ATOM 539 N N . THR A 1 71 ? 1.595 -2.850 2.705 1.00 94.12 71 THR A N 1
ATOM 540 C CA . THR A 1 71 ? 2.131 -3.899 3.587 1.00 94.12 71 THR A CA 1
ATOM 541 C C . THR A 1 71 ? 3.159 -3.329 4.566 1.00 94.12 71 THR A C 1
ATOM 543 O O . THR A 1 71 ? 3.113 -3.647 5.750 1.00 94.12 71 THR A O 1
ATOM 546 N N . GLY A 1 72 ? 4.045 -2.439 4.112 1.00 93.62 72 GLY A N 1
ATOM 547 C CA . GLY A 1 72 ? 5.003 -1.759 4.985 1.00 93.62 72 GLY A CA 1
ATOM 548 C C . GLY A 1 72 ? 4.333 -0.897 6.060 1.00 93.62 72 GLY A C 1
ATOM 549 O O . GLY A 1 72 ? 4.748 -0.912 7.218 1.00 93.62 72 GLY A O 1
ATOM 550 N N . GLN A 1 73 ? 3.259 -0.188 5.703 1.00 94.38 73 GLN A N 1
ATOM 551 C CA . GLN A 1 73 ? 2.465 0.592 6.654 1.00 94.38 73 GLN A CA 1
ATOM 552 C C . GLN A 1 73 ? 1.759 -0.301 7.677 1.00 94.38 73 GLN A C 1
ATOM 554 O O . GLN A 1 73 ? 1.829 0.000 8.862 1.00 94.38 73 GLN A O 1
ATOM 559 N N . LEU A 1 74 ? 1.135 -1.406 7.253 1.00 94.69 74 LEU A N 1
ATOM 560 C CA . LEU A 1 74 ? 0.498 -2.375 8.153 1.00 94.69 74 LEU A CA 1
ATOM 561 C C . LEU A 1 74 ? 1.511 -3.020 9.110 1.00 94.69 74 LEU A C 1
ATOM 563 O O . LEU A 1 74 ? 1.240 -3.114 10.306 1.00 94.69 74 LEU A O 1
ATOM 567 N N . ALA A 1 75 ? 2.698 -3.379 8.615 1.00 93.44 75 ALA A N 1
ATOM 568 C CA . ALA A 1 75 ? 3.787 -3.895 9.441 1.00 93.44 75 ALA A CA 1
ATOM 569 C C . ALA A 1 75 ? 4.236 -2.875 10.502 1.00 93.44 75 ALA A C 1
ATOM 571 O O . ALA A 1 75 ? 4.451 -3.242 11.653 1.00 93.44 75 ALA A O 1
ATOM 572 N N . ALA A 1 76 ? 4.285 -1.582 10.159 1.00 91.50 76 ALA A N 1
ATOM 573 C CA . ALA A 1 76 ? 4.550 -0.505 11.120 1.00 91.50 76 ALA A CA 1
ATOM 574 C C . ALA A 1 76 ? 3.419 -0.297 12.151 1.00 91.50 76 ALA A C 1
ATOM 576 O O . ALA A 1 76 ? 3.591 0.444 13.119 1.00 91.50 76 ALA A O 1
ATOM 577 N N . MET A 1 77 ? 2.251 -0.912 11.949 1.00 93.38 77 MET A N 1
ATOM 578 C CA . MET A 1 77 ? 1.162 -0.967 12.929 1.00 93.38 77 MET A CA 1
ATOM 579 C C . MET A 1 77 ? 1.122 -2.282 13.703 1.00 93.38 77 MET A C 1
ATOM 581 O O . MET A 1 77 ? 0.153 -2.504 14.423 1.00 93.38 77 MET A O 1
ATOM 585 N N . GLU A 1 78 ? 2.130 -3.142 13.530 1.00 91.56 78 GLU A N 1
ATOM 586 C CA . GLU A 1 78 ? 2.177 -4.493 14.101 1.00 91.56 78 GLU A CA 1
ATOM 587 C C . GLU A 1 78 ? 0.983 -5.361 13.670 1.00 91.56 78 GLU A C 1
ATOM 589 O O . GLU A 1 78 ? 0.615 -6.327 14.334 1.00 91.56 78 GLU A O 1
ATOM 594 N N . VAL A 1 79 ? 0.374 -5.036 12.524 1.00 92.69 79 VAL A N 1
ATOM 595 C CA . VAL A 1 79 ? -0.700 -5.836 11.942 1.00 92.69 79 VAL A CA 1
ATOM 596 C C . VAL A 1 79 ? -0.058 -6.989 11.169 1.00 92.69 79 VAL A C 1
ATOM 598 O O . VAL A 1 79 ? 0.629 -6.736 10.168 1.00 92.69 79 VAL A O 1
ATOM 601 N N . PRO A 1 80 ? -0.289 -8.254 11.572 1.00 91.44 80 PRO A N 1
ATOM 602 C CA . PRO A 1 80 ? 0.218 -9.401 10.836 1.00 91.44 80 PRO A CA 1
ATOM 603 C C . PRO A 1 80 ? -0.419 -9.408 9.445 1.00 91.44 80 PRO A C 1
ATOM 605 O O . PRO A 1 80 ? -1.636 -9.504 9.301 1.00 91.44 80 PRO A O 1
ATOM 608 N N . SER A 1 81 ? 0.410 -9.228 8.420 1.00 92.88 81 SER A N 1
ATOM 609 C CA . SER A 1 81 ? -0.031 -9.157 7.031 1.00 92.88 81 SER A CA 1
ATOM 610 C C . SER A 1 81 ? 1.061 -9.661 6.102 1.00 92.88 81 SER A C 1
ATOM 612 O O . SER A 1 81 ? 2.252 -9.422 6.320 1.00 92.88 81 SER A O 1
ATOM 614 N N . THR A 1 82 ? 0.661 -10.359 5.044 1.00 92.25 82 THR A N 1
ATOM 615 C CA . THR A 1 82 ? 1.581 -10.784 3.987 1.00 92.25 82 THR A CA 1
ATOM 616 C C . THR A 1 82 ? 1.376 -9.962 2.720 1.00 92.25 82 THR A C 1
ATOM 618 O O . THR A 1 82 ? 0.271 -9.527 2.398 1.00 92.25 82 THR A O 1
ATOM 621 N N . VAL A 1 83 ? 2.443 -9.793 1.934 1.00 91.69 83 VAL A N 1
ATOM 622 C CA . VAL A 1 83 ? 2.369 -9.115 0.625 1.00 91.69 83 VAL A CA 1
ATOM 623 C C . VAL A 1 83 ? 1.318 -9.774 -0.277 1.00 91.69 83 VAL A C 1
ATOM 625 O O . VAL A 1 83 ? 0.595 -9.084 -0.989 1.00 91.69 83 VAL A O 1
ATOM 628 N N . ARG A 1 84 ? 1.187 -11.105 -0.204 1.00 91.44 84 ARG A N 1
ATOM 629 C CA . ARG A 1 84 ? 0.232 -11.883 -1.000 1.00 91.44 84 ARG A CA 1
ATOM 630 C C . ARG A 1 84 ? -1.223 -11.633 -0.597 1.00 91.44 84 ARG A C 1
ATOM 632 O O . ARG A 1 84 ? -2.078 -11.586 -1.476 1.00 91.44 84 ARG A O 1
ATOM 639 N N . GLU A 1 85 ? -1.521 -11.467 0.690 1.00 93.56 85 GLU A N 1
ATOM 640 C CA . GLU A 1 85 ? -2.874 -11.116 1.155 1.00 93.56 85 GLU A CA 1
ATOM 641 C C . GLU A 1 85 ? -3.289 -9.734 0.649 1.00 93.56 85 GLU A C 1
ATOM 643 O O . GLU A 1 85 ? -4.378 -9.579 0.100 1.00 93.56 85 GLU A O 1
ATOM 648 N N . ILE A 1 86 ? -2.392 -8.750 0.754 1.00 94.81 86 ILE A N 1
ATOM 649 C CA . ILE A 1 86 ? -2.644 -7.381 0.284 1.00 94.81 86 ILE A CA 1
ATOM 650 C C . ILE A 1 86 ? -2.767 -7.333 -1.244 1.00 94.81 86 ILE A C 1
ATOM 652 O O . ILE A 1 86 ? -3.647 -6.654 -1.771 1.00 94.81 86 ILE A O 1
ATOM 656 N N . GLU A 1 87 ? -1.941 -8.096 -1.963 1.00 93.94 87 GLU A N 1
ATOM 657 C CA . GLU A 1 87 ? -2.061 -8.282 -3.413 1.00 93.94 87 GLU A CA 1
ATOM 658 C C . GLU A 1 87 ? -3.411 -8.911 -3.787 1.00 93.94 87 GLU A C 1
ATOM 660 O O . GLU A 1 87 ? -4.085 -8.425 -4.692 1.00 93.94 87 GLU A O 1
ATOM 665 N N . THR A 1 88 ? -3.836 -9.957 -3.073 1.00 93.56 88 THR A N 1
ATOM 666 C CA . THR A 1 88 ? -5.114 -10.646 -3.321 1.00 93.56 88 THR A CA 1
ATOM 667 C C . THR A 1 88 ? -6.300 -9.716 -3.071 1.00 93.56 88 THR A C 1
ATOM 669 O O . THR A 1 88 ? -7.227 -9.666 -3.875 1.00 93.56 88 THR A O 1
ATOM 672 N N . PHE A 1 89 ? -6.252 -8.923 -2.002 1.00 93.69 89 PHE A N 1
ATOM 673 C CA . PHE A 1 89 ? -7.268 -7.913 -1.720 1.00 93.69 89 PHE A CA 1
ATOM 674 C C . PHE A 1 89 ? -7.308 -6.814 -2.795 1.00 93.69 89 PHE A C 1
ATOM 676 O O . PHE A 1 89 ? -8.390 -6.439 -3.247 1.00 93.69 89 PHE A O 1
ATOM 683 N N . ALA A 1 90 ? -6.150 -6.342 -3.269 1.00 94.00 90 ALA A N 1
ATOM 684 C CA . ALA A 1 90 ? -6.080 -5.383 -4.372 1.00 94.00 90 ALA A CA 1
ATOM 685 C C . ALA A 1 90 ? -6.632 -5.965 -5.688 1.00 94.00 90 ALA A C 1
ATOM 687 O O . ALA A 1 90 ? -7.329 -5.268 -6.423 1.00 94.00 90 ALA A O 1
ATOM 688 N N . LEU A 1 91 ? -6.368 -7.246 -5.969 1.00 93.06 91 LEU A N 1
ATOM 689 C CA . LEU A 1 91 ? -6.916 -7.970 -7.124 1.00 93.06 91 LEU A CA 1
ATOM 690 C C . LEU A 1 91 ? -8.434 -8.126 -7.061 1.00 93.06 91 LEU A C 1
ATOM 692 O O . LEU A 1 91 ? -9.095 -8.051 -8.093 1.00 93.06 91 LEU A O 1
ATOM 696 N N . ALA A 1 92 ? -8.988 -8.295 -5.860 1.00 92.31 92 ALA A N 1
ATOM 697 C CA . ALA A 1 92 ? -10.430 -8.314 -5.634 1.00 92.31 92 ALA A CA 1
ATOM 698 C C . ALA A 1 92 ? -11.095 -6.933 -5.828 1.00 92.31 92 ALA A C 1
ATOM 700 O O . ALA A 1 92 ? -12.304 -6.808 -5.651 1.00 92.31 92 ALA A O 1
ATOM 701 N N .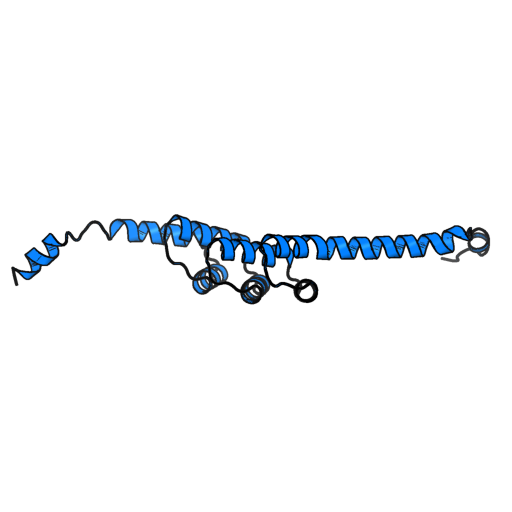 GLY A 1 93 ? -10.329 -5.893 -6.183 1.00 90.38 93 GLY A N 1
ATOM 702 C CA . GLY A 1 93 ? -10.817 -4.520 -6.333 1.00 90.38 93 GLY A CA 1
ATOM 703 C C . GLY A 1 93 ? -10.868 -3.739 -5.018 1.00 90.38 93 GLY A C 1
ATOM 704 O O . GLY A 1 93 ? -11.449 -2.657 -4.965 1.00 90.38 93 GLY A O 1
ATOM 705 N N . GLY A 1 94 ? -10.260 -4.269 -3.955 1.00 91.94 94 GLY A N 1
ATOM 706 C CA . GLY A 1 94 ? -10.198 -3.631 -2.650 1.00 91.94 94 GLY A CA 1
ATOM 707 C C . GLY A 1 94 ? -9.391 -2.332 -2.656 1.00 91.94 94 GLY A C 1
ATOM 708 O O . GLY A 1 94 ? -8.333 -2.218 -3.281 1.00 91.94 94 GLY A O 1
ATOM 709 N N . ASN A 1 95 ? -9.868 -1.333 -1.912 1.00 93.81 95 ASN A N 1
ATOM 710 C CA . ASN A 1 95 ? -9.167 -0.064 -1.765 1.00 93.81 95 ASN A CA 1
ATOM 711 C C . ASN A 1 95 ? -8.109 -0.148 -0.650 1.00 93.81 95 ASN A C 1
ATOM 713 O O . ASN A 1 95 ? -8.421 -0.055 0.537 1.00 93.81 95 ASN A O 1
ATOM 717 N N . LEU A 1 96 ? -6.839 -0.267 -1.049 1.00 95.06 96 LEU A N 1
ATOM 718 C CA . LEU A 1 96 ? -5.687 -0.321 -0.139 1.00 95.06 96 LEU A CA 1
ATOM 719 C C . LEU A 1 96 ? -5.571 0.896 0.788 1.00 95.06 96 LEU A C 1
ATOM 721 O O . LEU A 1 96 ? -5.144 0.761 1.932 1.00 95.06 96 LEU A O 1
ATOM 725 N N . ARG A 1 97 ? -5.961 2.083 0.315 1.00 94.81 97 ARG A N 1
ATOM 726 C CA . ARG A 1 97 ? -5.905 3.309 1.115 1.00 94.81 97 ARG A CA 1
ATOM 727 C C . ARG A 1 97 ? -6.955 3.287 2.223 1.00 94.81 97 ARG A C 1
ATOM 729 O O . ARG A 1 97 ? -6.613 3.537 3.374 1.00 94.81 97 ARG A O 1
ATOM 736 N N . ALA A 1 98 ? -8.192 2.925 1.884 1.00 92.44 98 ALA A N 1
ATOM 737 C CA . ALA A 1 98 ? -9.274 2.798 2.861 1.00 92.44 98 ALA A CA 1
ATOM 738 C C . ALA A 1 98 ? -8.951 1.738 3.929 1.00 92.44 98 ALA A C 1
ATOM 740 O O . ALA A 1 98 ? -9.236 1.939 5.108 1.00 92.44 98 ALA A O 1
ATOM 741 N N . LEU A 1 99 ? -8.291 0.643 3.530 1.00 95.31 99 LEU A N 1
ATOM 742 C CA . LEU A 1 99 ? -7.806 -0.382 4.453 1.00 95.31 99 LEU A CA 1
ATOM 743 C C . LEU A 1 99 ? -6.821 0.192 5.480 1.00 95.31 99 LEU A C 1
ATOM 745 O O . LEU A 1 99 ? -7.020 0.019 6.680 1.00 95.31 99 LEU A O 1
ATOM 749 N N . VAL A 1 100 ? -5.786 0.908 5.030 1.00 95.75 100 VAL A N 1
ATOM 750 C CA . VAL A 1 100 ? -4.809 1.532 5.938 1.00 95.75 100 VAL A CA 1
ATOM 751 C C . VAL A 1 100 ? -5.473 2.557 6.852 1.00 95.75 100 VAL A C 1
ATOM 753 O O . VAL A 1 100 ? -5.195 2.570 8.051 1.00 95.75 100 VAL A O 1
ATOM 756 N N . GLU A 1 101 ? -6.335 3.417 6.306 1.00 94.62 101 GLU A N 1
ATOM 757 C CA . GLU A 1 101 ? -7.028 4.461 7.068 1.00 94.62 101 GLU A CA 1
ATOM 758 C C . GLU A 1 101 ? -7.905 3.849 8.171 1.00 94.62 101 GLU A C 1
ATOM 760 O O . GLU A 1 101 ? -7.818 4.262 9.329 1.00 94.62 101 GLU A O 1
ATOM 765 N N . GLY A 1 102 ? -8.670 2.802 7.853 1.00 93.81 102 GLY A N 1
ATOM 766 C CA . GLY A 1 102 ? -9.488 2.078 8.824 1.00 93.81 102 GLY A CA 1
ATOM 767 C C . GLY A 1 102 ? -8.673 1.383 9.916 1.00 93.81 102 GLY A C 1
ATOM 768 O O . GLY A 1 102 ? -8.984 1.517 11.100 1.00 93.81 102 GLY A O 1
ATOM 769 N N . MET A 1 103 ? -7.590 0.697 9.541 1.00 94.31 103 MET A N 1
ATOM 770 C CA . MET A 1 103 ? -6.689 0.045 10.503 1.00 94.31 103 MET A CA 1
ATOM 771 C C . MET A 1 103 ? -5.972 1.067 11.398 1.00 94.31 103 MET A C 1
ATOM 773 O O . MET A 1 103 ? -5.796 0.842 12.595 1.00 94.31 103 MET A O 1
ATOM 777 N N . THR A 1 104 ? -5.615 2.228 10.843 1.00 94.81 104 THR A N 1
ATOM 778 C CA . THR A 1 104 ? -5.029 3.336 11.606 1.00 94.81 104 THR A CA 1
ATOM 779 C C . THR A 1 104 ? -6.027 3.888 12.622 1.00 94.81 104 THR A C 1
ATOM 781 O O . THR A 1 104 ? -5.665 4.093 13.780 1.00 94.81 104 THR A O 1
ATOM 784 N N . GLU A 1 105 ? -7.289 4.085 12.231 1.00 93.25 105 GLU A N 1
ATOM 785 C CA . GLU A 1 105 ? -8.350 4.534 13.138 1.00 93.25 105 GLU A CA 1
ATOM 786 C C . GLU A 1 105 ? -8.605 3.514 14.262 1.00 93.25 105 GLU A C 1
ATOM 788 O O . GLU A 1 105 ? -8.756 3.905 15.423 1.00 93.25 105 GLU A O 1
ATOM 793 N N . ALA A 1 106 ? -8.600 2.214 13.945 1.00 92.69 106 ALA A N 1
ATOM 794 C CA . ALA A 1 106 ? -8.774 1.146 14.931 1.00 92.69 106 ALA A CA 1
ATOM 795 C C . ALA A 1 106 ? -7.658 1.172 15.977 1.00 92.69 106 ALA A C 1
ATOM 797 O O . ALA A 1 106 ? -7.934 1.211 17.180 1.00 92.69 106 ALA A O 1
ATOM 798 N N . ARG A 1 107 ? -6.406 1.279 15.521 1.00 93.56 107 ARG A N 1
ATOM 799 C CA . ARG A 1 107 ? -5.239 1.422 16.395 1.00 93.56 107 ARG A CA 1
ATOM 800 C C . ARG A 1 107 ? -5.318 2.679 17.262 1.00 93.56 107 ARG A C 1
ATOM 802 O O . ARG A 1 107 ? -5.115 2.590 18.470 1.00 93.56 107 ARG A O 1
ATOM 809 N N . ASN A 1 108 ? -5.668 3.830 16.683 1.00 92.19 108 ASN A N 1
ATOM 810 C CA . ASN A 1 108 ? -5.794 5.095 17.420 1.00 92.19 108 ASN A CA 1
ATOM 811 C C . ASN A 1 108 ? -6.831 5.010 18.552 1.00 92.19 108 ASN A C 1
ATOM 813 O O . ASN A 1 108 ? -6.683 5.659 19.586 1.00 92.19 108 ASN A O 1
ATOM 817 N N . ARG A 1 109 ? -7.869 4.188 18.374 1.00 91.00 109 ARG A N 1
ATOM 818 C CA . ARG A 1 109 ? -8.934 3.958 19.361 1.00 91.00 109 ARG A CA 1
ATOM 819 C C . ARG A 1 109 ? -8.713 2.728 20.237 1.00 91.00 109 ARG A C 1
ATOM 821 O O . ARG A 1 109 ? -9.597 2.397 21.022 1.00 91.00 109 ARG A O 1
ATOM 828 N N . LYS A 1 110 ? -7.556 2.067 20.125 1.00 89.25 110 LYS A N 1
ATOM 829 C CA . LYS A 1 110 ? -7.217 0.828 20.848 1.00 89.25 110 LYS A CA 1
ATOM 830 C C . LYS A 1 110 ? -8.241 -0.296 20.628 1.00 89.25 110 LYS A C 1
ATOM 832 O O . LYS A 1 110 ? -8.490 -1.101 21.522 1.00 89.25 110 LYS A O 1
ATOM 837 N N . ILE A 1 111 ? -8.844 -0.344 19.442 1.00 88.31 111 ILE A N 1
ATOM 838 C CA . ILE A 1 111 ? -9.737 -1.425 19.027 1.00 88.31 111 ILE A CA 1
ATOM 839 C C . ILE A 1 111 ? -8.889 -2.486 18.333 1.00 88.31 111 ILE A C 1
ATOM 841 O O . ILE A 1 111 ? -8.186 -2.188 17.369 1.00 88.31 111 ILE A O 1
ATOM 845 N N . SER A 1 112 ? -8.979 -3.726 18.812 1.00 88.56 112 SER A N 1
ATOM 846 C CA . SER A 1 112 ? -8.392 -4.873 18.122 1.00 88.56 112 SER A CA 1
ATOM 847 C C . SER A 1 112 ? -9.220 -5.169 16.872 1.00 88.56 112 SER A C 1
ATOM 849 O O . SER A 1 112 ? -10.375 -5.577 16.980 1.00 88.56 112 SER A O 1
ATOM 851 N N . LEU A 1 113 ? -8.650 -4.905 15.695 1.00 89.94 113 LEU A N 1
ATOM 852 C CA . LEU A 1 113 ? -9.252 -5.207 14.399 1.00 89.94 113 LEU A CA 1
ATOM 853 C C . LEU A 1 113 ? -8.288 -6.093 13.618 1.00 89.94 113 LEU A C 1
ATOM 855 O O . LEU A 1 113 ? -7.141 -5.705 13.385 1.00 89.94 113 LEU A O 1
ATOM 859 N N . GLN A 1 114 ? -8.741 -7.280 13.221 1.00 93.44 114 GLN A N 1
ATOM 860 C CA . GLN A 1 114 ? -7.928 -8.165 12.397 1.00 93.44 114 GLN A CA 1
ATOM 861 C C . GLN A 1 114 ? -7.997 -7.746 10.929 1.00 93.44 114 GLN A C 1
ATOM 863 O O . GLN A 1 114 ? -9.009 -7.229 10.451 1.00 93.44 114 GLN A O 1
ATOM 868 N N . LEU A 1 115 ? -6.924 -8.026 10.185 1.00 94.00 115 LEU A N 1
ATOM 869 C CA . LEU A 1 115 ? -6.864 -7.752 8.750 1.00 94.00 115 LEU A CA 1
ATOM 870 C C . LEU A 1 115 ? -8.014 -8.434 7.990 1.00 94.00 115 LEU A C 1
ATOM 872 O O . LEU A 1 115 ? -8.606 -7.821 7.106 1.00 94.00 115 LEU A O 1
ATOM 876 N N . ALA A 1 116 ? -8.352 -9.674 8.354 1.00 92.19 116 ALA A N 1
ATOM 877 C CA . ALA A 1 116 ? -9.435 -10.433 7.729 1.00 92.19 116 ALA A CA 1
ATOM 878 C C . ALA A 1 116 ? -10.804 -9.746 7.891 1.00 92.19 116 ALA A C 1
ATOM 880 O O . ALA A 1 116 ? -11.573 -9.668 6.929 1.00 92.19 116 ALA A O 1
ATOM 881 N N . ASP A 1 117 ? -11.081 -9.185 9.070 1.00 91.75 117 ASP A N 1
ATOM 882 C CA . ASP A 1 117 ? -12.320 -8.450 9.341 1.00 91.75 117 ASP A CA 1
ATOM 883 C C . ASP A 1 117 ? -12.367 -7.149 8.537 1.00 91.75 117 ASP A C 1
ATOM 885 O O . ASP A 1 117 ? -13.377 -6.837 7.907 1.00 91.75 117 ASP A O 1
ATOM 889 N N . ALA A 1 118 ? -11.252 -6.414 8.497 1.00 92.81 118 ALA A N 1
ATOM 890 C CA . ALA A 1 118 ? -11.139 -5.177 7.731 1.00 92.81 118 ALA A CA 1
ATOM 891 C C . ALA A 1 118 ? -11.310 -5.413 6.219 1.00 92.81 118 ALA A C 1
ATOM 893 O O . ALA A 1 118 ? -11.998 -4.646 5.544 1.00 92.81 118 ALA A O 1
ATOM 894 N N . VAL A 1 119 ? -10.739 -6.502 5.692 1.00 93.38 119 VAL A N 1
ATOM 895 C CA . VAL A 1 119 ? -10.917 -6.935 4.298 1.00 93.38 119 VAL A CA 1
ATOM 896 C C . VAL A 1 119 ? -12.371 -7.301 4.025 1.00 93.38 119 VAL A C 1
ATOM 898 O O . VAL A 1 119 ? -12.943 -6.823 3.048 1.00 93.38 119 VAL A O 1
ATOM 901 N N . THR A 1 120 ? -12.991 -8.098 4.894 1.00 92.81 120 THR A N 1
ATOM 902 C CA . THR A 1 120 ? -14.402 -8.490 4.756 1.00 92.81 120 THR A CA 1
ATOM 903 C C . THR A 1 120 ? -15.308 -7.263 4.742 1.00 92.81 120 THR A C 1
ATOM 905 O O . THR A 1 120 ? -16.198 -7.148 3.902 1.00 92.81 120 THR A O 1
ATOM 908 N N . LEU A 1 121 ? -15.043 -6.305 5.628 1.00 90.88 121 LEU A N 1
ATOM 909 C CA . LEU A 1 121 ? -15.794 -5.064 5.723 1.00 90.88 121 LEU A CA 1
ATOM 910 C C . LEU A 1 121 ? -15.640 -4.190 4.469 1.00 90.88 121 LEU A C 1
ATOM 912 O O . LEU A 1 121 ? -16.636 -3.689 3.945 1.00 90.88 121 LEU A O 1
ATOM 916 N N . ALA A 1 122 ? -14.415 -4.068 3.948 1.00 91.69 122 ALA A N 1
ATOM 917 C CA . ALA A 1 122 ? -14.15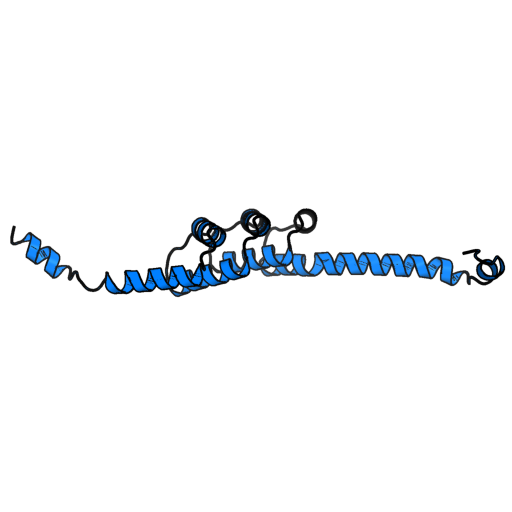2 -3.356 2.700 1.00 91.69 122 ALA A CA 1
ATOM 918 C C . ALA A 1 122 ? -14.831 -4.012 1.492 1.00 91.69 122 ALA A C 1
ATOM 920 O O . ALA A 1 122 ? -15.402 -3.311 0.660 1.00 91.69 122 ALA A O 1
ATOM 921 N N . LEU A 1 123 ? -14.797 -5.345 1.394 1.00 91.38 123 LEU A N 1
ATOM 922 C CA . LEU A 1 123 ? -15.465 -6.086 0.317 1.00 91.38 123 LEU A CA 1
ATOM 923 C C . LEU A 1 123 ? -16.994 -6.021 0.431 1.00 91.38 123 LEU A C 1
ATOM 925 O O . LEU A 1 123 ? -17.682 -6.050 -0.584 1.00 91.38 123 LEU A O 1
ATOM 929 N N . ALA A 1 124 ? -17.527 -5.854 1.644 1.00 90.56 124 ALA A N 1
ATOM 930 C CA . ALA A 1 124 ? -18.940 -5.564 1.877 1.00 90.56 124 ALA A CA 1
ATOM 931 C C . ALA A 1 124 ? -19.343 -4.126 1.485 1.00 90.56 124 ALA A C 1
ATOM 933 O O . ALA A 1 124 ? -20.507 -3.756 1.642 1.00 90.56 124 ALA A O 1
ATOM 934 N N . GLY A 1 125 ? -18.402 -3.300 1.009 1.00 86.56 125 GLY A N 1
ATOM 935 C CA . GLY A 1 125 ? -18.647 -1.910 0.620 1.00 86.56 125 GLY A CA 1
ATOM 936 C C . GLY A 1 125 ? -18.863 -0.963 1.802 1.00 86.56 125 GLY A C 1
ATOM 937 O O . GLY A 1 125 ? -19.375 0.139 1.615 1.00 86.56 125 GLY A O 1
ATOM 938 N N . ARG A 1 126 ? -18.498 -1.378 3.021 1.00 87.88 126 ARG A N 1
ATOM 939 C CA . ARG A 1 126 ? -18.615 -0.555 4.229 1.00 87.88 126 ARG A CA 1
ATOM 940 C C . ARG A 1 126 ? -17.312 0.197 4.482 1.00 87.88 126 ARG A C 1
ATOM 942 O O . ARG A 1 126 ? -16.222 -0.356 4.347 1.00 87.88 126 ARG A O 1
ATOM 949 N N . ASP A 1 127 ? -17.428 1.460 4.881 1.00 90.00 127 ASP A N 1
ATOM 950 C CA . ASP A 1 127 ? -16.273 2.264 5.274 1.00 90.00 127 ASP A CA 1
ATOM 951 C C . ASP A 1 127 ? -15.739 1.796 6.636 1.00 90.00 127 ASP A C 1
ATOM 953 O O . ASP A 1 127 ? -16.373 1.990 7.678 1.00 90.00 127 ASP A O 1
ATOM 957 N N . ILE A 1 128 ? -14.544 1.202 6.613 1.00 88.88 128 ILE A N 1
ATOM 958 C CA . ILE A 1 128 ? -13.871 0.654 7.792 1.00 88.88 128 ILE A CA 1
ATOM 959 C C . ILE A 1 128 ? -13.698 1.721 8.872 1.00 88.88 128 ILE A C 1
ATOM 961 O O . ILE A 1 128 ? -13.974 1.459 10.043 1.00 88.88 128 ILE A O 1
ATOM 965 N N . ALA A 1 129 ? -13.272 2.932 8.502 1.00 88.12 129 ALA A N 1
ATOM 966 C CA . ALA A 1 129 ? -13.012 3.984 9.477 1.00 88.12 129 ALA A CA 1
ATOM 967 C C . ALA A 1 129 ? -14.309 4.412 10.174 1.00 88.12 129 ALA A C 1
ATOM 969 O O . ALA A 1 129 ? -14.338 4.597 11.393 1.00 88.12 129 ALA A O 1
ATOM 970 N N . THR A 1 130 ? -15.400 4.522 9.417 1.00 88.06 130 THR A N 1
ATOM 971 C CA . THR A 1 130 ? -16.720 4.850 9.966 1.00 88.06 130 THR A CA 1
ATOM 972 C C . THR A 1 130 ? -17.230 3.765 10.915 1.00 88.06 130 THR A C 1
ATOM 974 O O . THR A 1 130 ? -17.684 4.076 12.016 1.00 88.06 130 THR A O 1
ATOM 977 N N . GLU A 1 131 ? -17.100 2.493 10.549 1.00 88.50 131 GLU A N 1
ATOM 978 C CA . GLU A 1 131 ? -17.561 1.369 11.374 1.00 88.50 131 GLU A CA 1
ATOM 979 C C . GLU A 1 131 ? -16.751 1.220 12.665 1.00 88.50 131 GLU A C 1
ATOM 981 O O . GLU A 1 131 ? -17.321 1.024 13.740 1.00 88.50 131 GLU A O 1
ATOM 986 N N . VAL A 1 132 ? -15.432 1.414 12.600 1.00 88.81 132 VAL A N 1
ATOM 987 C CA . VAL A 1 132 ? -14.560 1.444 13.782 1.00 88.81 132 VAL A CA 1
ATOM 988 C C . VAL A 1 132 ? -14.967 2.573 14.733 1.00 88.81 132 VAL A C 1
ATOM 990 O O . VAL A 1 132 ? -15.065 2.366 15.946 1.00 88.81 132 VAL A O 1
ATOM 993 N N . ARG A 1 133 ? -15.261 3.770 14.207 1.00 87.75 133 ARG A N 1
ATOM 994 C CA . ARG A 1 133 ? -15.751 4.902 15.013 1.00 87.75 133 ARG A CA 1
ATOM 995 C C . ARG A 1 133 ? -17.103 4.593 15.650 1.00 87.75 133 ARG A C 1
ATOM 997 O O . ARG A 1 133 ? -17.281 4.844 16.842 1.00 87.75 133 ARG A O 1
ATOM 1004 N N . ALA A 1 134 ? -18.028 4.016 14.886 1.00 87.19 134 ALA A N 1
ATOM 1005 C CA . ALA A 1 134 ? -19.347 3.632 15.376 1.00 87.19 134 ALA A CA 1
ATOM 1006 C C . ALA A 1 134 ? -19.265 2.532 16.446 1.00 87.19 134 ALA A C 1
ATOM 1008 O O . ALA A 1 134 ? -20.019 2.558 17.419 1.00 87.19 134 ALA A O 1
ATOM 1009 N N . PHE A 1 135 ? -18.349 1.570 16.301 1.00 84.56 135 PHE A N 1
ATOM 1010 C CA . PHE A 1 135 ? -18.078 0.559 17.321 1.00 84.56 135 PHE A CA 1
ATOM 1011 C C . PHE A 1 135 ? -17.518 1.195 18.597 1.00 84.56 135 PHE A C 1
ATOM 1013 O O . PHE A 1 135 ? -18.003 0.902 19.689 1.00 84.56 135 PHE A O 1
ATOM 1020 N N . ALA A 1 136 ? -16.552 2.110 18.474 1.00 84.69 136 ALA A N 1
ATOM 1021 C CA . ALA A 1 136 ? -16.002 2.832 19.620 1.00 84.69 136 ALA A CA 1
ATOM 1022 C C . ALA A 1 136 ? -17.097 3.587 20.390 1.00 84.69 136 ALA A C 1
ATOM 1024 O O . ALA A 1 136 ? -17.196 3.465 21.607 1.00 84.69 136 ALA A O 1
ATOM 1025 N N . GLN A 1 137 ? -17.958 4.321 19.678 1.00 85.06 137 GLN A N 1
ATOM 1026 C CA . GLN A 1 137 ? -19.057 5.083 20.279 1.00 85.06 137 GLN A CA 1
ATOM 1027 C C . GLN A 1 137 ? -20.089 4.182 20.966 1.00 85.06 137 GLN A C 1
ATOM 1029 O O . GLN A 1 137 ? -20.503 4.472 22.087 1.00 85.06 137 GLN A O 1
ATOM 1034 N N . ARG A 1 138 ? -20.468 3.060 20.339 1.00 83.38 138 ARG A N 1
ATOM 1035 C CA . ARG A 1 138 ? -21.414 2.092 20.922 1.00 83.38 138 ARG A CA 1
ATOM 1036 C C . ARG A 1 138 ? -20.893 1.443 22.206 1.00 83.38 138 ARG A C 1
ATOM 1038 O O . ARG A 1 138 ? -21.691 1.086 23.070 1.00 83.38 138 ARG A O 1
ATOM 1045 N N . ASN A 1 139 ? -19.577 1.288 22.336 1.00 75.69 139 ASN A N 1
ATOM 1046 C CA . ASN A 1 139 ? -18.959 0.651 23.498 1.00 75.69 139 ASN A CA 1
ATOM 1047 C C . ASN A 1 139 ? -18.469 1.643 24.565 1.00 75.69 139 ASN A C 1
ATOM 1049 O O . ASN A 1 139 ? -18.302 1.242 25.713 1.00 75.69 139 ASN A O 1
ATOM 1053 N N . ALA A 1 140 ? -18.333 2.934 24.241 1.00 70.25 140 ALA A N 1
ATOM 1054 C CA . ALA A 1 140 ? -17.942 3.978 25.193 1.00 70.25 140 ALA A CA 1
ATOM 1055 C C . ALA A 1 140 ? -18.906 4.110 26.391 1.00 70.25 140 ALA A C 1
ATOM 1057 O O . ALA A 1 140 ? -18.486 4.495 27.475 1.00 70.25 140 ALA A O 1
ATOM 1058 N N . GLY A 1 141 ? -20.185 3.753 26.220 1.00 62.59 141 GLY A N 1
ATOM 1059 C CA . GLY A 1 141 ? -21.198 3.815 27.282 1.00 62.59 141 GLY A CA 1
ATOM 1060 C C . GLY A 1 141 ? -21.351 2.548 28.134 1.00 62.59 141 GLY A C 1
ATOM 1061 O O . GLY A 1 141 ? -22.055 2.582 29.141 1.00 62.59 141 GLY A O 1
ATOM 1062 N N . LYS A 1 142 ? -20.722 1.421 27.764 1.00 57.41 142 LYS A N 1
ATOM 1063 C CA . LYS A 1 142 ? -20.902 0.135 28.472 1.00 57.41 142 LYS A CA 1
ATOM 1064 C C . LYS A 1 142 ? -19.997 -0.042 29.698 1.00 57.41 142 LYS A C 1
ATOM 1066 O O . LYS A 1 142 ? -20.249 -0.939 30.490 1.00 57.41 142 LYS A O 1
ATOM 1071 N N . ALA A 1 143 ? -19.006 0.828 29.899 1.00 52.34 143 ALA A N 1
ATOM 1072 C CA . ALA A 1 143 ? -18.122 0.802 31.070 1.00 52.34 143 ALA A CA 1
ATOM 1073 C C . ALA A 1 143 ? -18.638 1.624 32.274 1.00 52.34 143 ALA A C 1
ATOM 1075 O O . ALA A 1 143 ? -17.982 1.663 33.307 1.00 52.34 143 ALA A O 1
ATOM 1076 N N . THR A 1 144 ? -19.795 2.292 32.165 1.00 57.38 144 THR A N 1
ATOM 1077 C CA . THR A 1 144 ? -20.246 3.287 33.167 1.00 57.38 144 THR A CA 1
ATOM 1078 C C . THR A 1 144 ? -21.594 2.949 33.821 1.00 57.38 144 THR A C 1
ATOM 1080 O O . THR A 1 144 ? -22.177 3.784 34.500 1.00 57.38 144 THR A O 1
ATOM 1083 N N . ARG A 1 145 ? -22.119 1.725 33.673 1.00 53.25 145 ARG A N 1
ATOM 1084 C CA . ARG A 1 145 ? -23.345 1.302 34.387 1.00 53.25 145 ARG A CA 1
ATOM 1085 C C . ARG A 1 145 ? -23.286 -0.104 34.978 1.00 53.25 145 ARG A C 1
ATOM 1087 O O . ARG A 1 145 ? -24.275 -0.821 34.954 1.00 53.25 145 ARG A O 1
ATOM 1094 N N . MET A 1 146 ? -22.135 -0.482 35.513 1.00 52.94 146 MET A N 1
ATOM 1095 C CA . MET A 1 146 ? -22.062 -1.469 36.589 1.00 52.94 146 MET A CA 1
ATOM 1096 C C . MET A 1 146 ? -20.898 -1.049 37.473 1.00 52.94 146 MET A C 1
ATOM 1098 O O . MET A 1 146 ? -19.739 -1.304 37.144 1.00 52.94 146 MET A O 1
ATOM 1102 N N . SER A 1 147 ? -21.203 -0.357 38.573 1.00 50.81 147 SER A N 1
ATOM 1103 C CA . SER A 1 147 ? -20.294 -0.386 39.709 1.00 50.81 147 SER A CA 1
ATOM 1104 C C . SER A 1 147 ? -20.179 -1.851 40.113 1.00 50.81 147 SER A C 1
ATOM 1106 O O . SER A 1 147 ? -21.188 -2.545 40.225 1.00 50.81 147 SER A O 1
ATOM 1108 N N . VAL A 1 148 ? -18.961 -2.346 40.325 1.00 60.16 148 VAL A N 1
ATOM 1109 C CA . VAL A 1 148 ? -18.756 -3.673 40.930 1.00 60.16 148 VAL A CA 1
ATOM 1110 C C . VAL A 1 148 ? -19.495 -3.755 42.278 1.00 60.16 148 VAL A C 1
ATOM 1112 O O . VAL A 1 148 ? -19.949 -4.830 42.649 1.00 60.16 148 VAL A O 1
ATOM 1115 N N . GLY A 1 149 ? -19.731 -2.614 42.943 1.00 59.69 149 GLY A N 1
ATOM 1116 C CA . GLY A 1 149 ? -20.616 -2.505 44.104 1.00 59.69 149 GLY A CA 1
ATOM 1117 C C . GLY A 1 149 ? -22.080 -2.862 43.817 1.00 59.69 149 GLY A C 1
ATOM 1118 O O . GLY A 1 149 ? -22.661 -3.605 44.593 1.00 59.69 149 GLY A O 1
ATOM 1119 N N . ASP A 1 150 ? -22.645 -2.462 42.670 1.00 61.22 150 ASP A N 1
ATOM 1120 C CA . ASP A 1 150 ? -24.048 -2.754 42.313 1.00 61.22 150 ASP A CA 1
ATOM 1121 C C . ASP A 1 150 ? -24.275 -4.251 42.024 1.00 61.22 150 ASP A C 1
ATOM 1123 O O . ASP A 1 150 ? -25.381 -4.770 42.174 1.00 61.22 150 ASP A O 1
ATOM 1127 N N . VAL A 1 151 ? -23.233 -4.959 41.568 1.00 61.25 151 VAL A N 1
ATOM 1128 C CA . VAL A 1 151 ? -23.283 -6.413 41.328 1.00 61.25 151 VAL A CA 1
ATOM 1129 C C . VAL A 1 151 ? -23.157 -7.184 42.642 1.00 61.25 151 VAL A C 1
ATOM 1131 O O . VAL A 1 151 ? -23.833 -8.198 42.809 1.00 61.25 151 VAL A O 1
ATOM 1134 N N . LEU A 1 152 ? -22.346 -6.690 43.582 1.00 61.69 152 LEU A N 1
ATOM 1135 C CA . LEU A 1 152 ? -22.182 -7.304 44.900 1.00 61.69 152 LEU A CA 1
ATOM 1136 C C . LEU A 1 152 ? -23.410 -7.071 45.792 1.00 61.69 152 LEU A C 1
ATOM 1138 O O . LEU A 1 152 ? -23.925 -8.028 46.361 1.00 61.69 152 LEU A O 1
ATOM 1142 N N . GLU A 1 153 ? -23.987 -5.869 45.784 1.00 66.50 153 GLU A N 1
ATOM 1143 C CA . GLU A 1 153 ? -25.209 -5.532 46.533 1.00 66.50 153 GLU A CA 1
ATOM 1144 C C . GLU A 1 153 ? -26.440 -6.315 46.022 1.00 66.50 153 GLU A C 1
ATOM 1146 O O . GLU A 1 153 ? -27.347 -6.680 46.777 1.00 66.50 153 GLU A O 1
ATOM 1151 N N . ARG A 1 154 ? -26.445 -6.678 44.731 1.00 66.81 154 ARG A N 1
ATOM 1152 C CA . ARG A 1 154 ? -27.457 -7.567 44.139 1.00 66.81 154 ARG A CA 1
ATOM 1153 C C . ARG A 1 154 ? -27.209 -9.055 44.408 1.00 66.81 154 ARG A C 1
ATOM 1155 O O . ARG A 1 154 ? -28.137 -9.842 44.264 1.00 66.81 154 ARG A O 1
ATOM 1162 N N . SER A 1 155 ? -25.988 -9.443 44.777 1.00 60.44 155 SER A N 1
ATOM 1163 C CA . SER A 1 155 ? -25.658 -10.818 45.182 1.00 60.44 155 SER A CA 1
ATOM 1164 C C . SER A 1 155 ? -25.861 -11.076 46.677 1.00 60.44 155 SER A C 1
ATOM 1166 O O . SER A 1 155 ? -26.034 -12.221 47.067 1.00 60.44 155 SER A O 1
ATOM 1168 N N . GLU A 1 156 ? -25.887 -10.023 47.499 1.00 58.28 156 GLU A N 1
ATOM 1169 C CA . GLU A 1 156 ? -26.160 -10.107 48.943 1.00 58.28 156 GLU A CA 1
ATOM 1170 C C . GLU A 1 156 ? -27.656 -9.980 49.288 1.00 58.28 156 GLU A C 1
ATOM 1172 O O . GLU A 1 156 ? -28.049 -10.181 50.435 1.00 58.28 156 GLU A O 1
ATOM 1177 N N . SER A 1 157 ? -28.502 -9.659 48.303 1.00 58.03 157 SER A N 1
ATOM 1178 C CA . SER A 1 157 ? -29.959 -9.510 48.454 1.00 58.03 157 SER A CA 1
ATOM 1179 C C . SER A 1 157 ? -30.784 -10.643 47.822 1.00 58.03 157 SER A C 1
ATOM 1181 O O . SER A 1 157 ? -32.010 -10.525 47.747 1.00 58.03 157 SER A O 1
ATOM 1183 N N . VAL A 1 158 ? -30.139 -11.736 47.388 1.00 56.62 158 VAL A N 1
ATOM 1184 C CA . VAL A 1 158 ? -30.786 -12.955 46.857 1.00 56.62 158 VAL A CA 1
ATOM 1185 C C . VAL A 1 158 ? -30.408 -14.168 47.693 1.00 56.62 158 VAL A C 1
ATOM 1187 O O . VAL A 1 158 ? -29.205 -14.316 47.993 1.00 56.62 158 VAL A O 1
#

Foldseek 3Di:
DPPPVVVVVPDDPVNVVVVVVVVVVVVVVVVCVQQVLLVVLCVVLVPPDDSVNSVVLVVLVHPSNLLSNLVSLCVVLVADDDSVRSSVLVSLVFDSVLLSLLSVLCVVLVHDDHSVNSSVCRNVVHRSNVVSVVVSVVCVPVVPPDDVVNVVVVVVVD